Protein AF-N9TW98-F1 (afdb_monomer)

Sequence (156 aa):
MITFLKFHSIKKKLKQLSEAEICLPIEIFSLSRELAELYPNSKVQRIYDDFVGNHNAFVRRAMVTTVRFVGGEFARSNVESVRSLLKDGNDWVSYDAIWALSKHSLINEADKKLIQDFATPYKELNMEELRDISPETANDYRNKKAAEVLRMSSGA

Nearest PDB structures (foldseek):
  7q4p-assembly1_A  TM=6.326E-01  e=1.116E+00  Homo sapiens
  6igx-assembly1_B  TM=5.839E-01  e=9.217E-01  Homo sapiens
  5vhs-assembly1_U  TM=5.563E-01  e=1.228E+00  Homo sapiens
  5vhi-assembly1_U  TM=6.379E-01  e=3.689E+00  Homo sapiens
  8jkt-assembly1_A  TM=3.958E-01  e=3.869E+00  Felis catus

Foldseek 3Di:
DVVVVLLVVLVVLLVVQLPDPDDDVVSLLVSLVSLLVSPPPVVSVVQLVVQCPRPHLSSVLSSLSNLQSNADPSVVVCVVSLLVQCPPPQLLSVLSSLNSCLSRVNQDPVNLVSLVVLLVVVQVPAPVRLVPDDDDDSSSSSNSSSVNSVRVVVPD

Mean predicted aligned error: 3.14 Å

pLDDT: mean 95.56, std 7.72, range [42.47, 98.75]

Solvent-accessible surface area (backbone atoms only — not comparable to full-atom values): 8557 Å² total; per-residue (Å²): 110,69,68,59,53,51,53,54,51,50,54,51,52,48,55,54,40,47,75,48,94,74,80,60,70,65,58,36,54,48,53,15,47,62,49,32,72,48,54,89,43,69,65,45,57,54,52,39,69,75,34,50,81,42,92,27,62,60,34,24,35,20,37,38,45,19,37,47,71,58,27,71,69,65,31,63,78,41,41,69,67,41,55,62,30,55,73,40,94,48,39,59,36,16,33,42,23,54,50,30,31,57,79,67,73,64,67,50,75,70,52,49,53,56,35,48,62,48,8,55,93,46,67,88,56,52,77,69,61,55,65,73,56,79,67,89,46,52,57,45,48,26,23,50,51,30,33,52,54,58,53,61,70,71,78,115

Structure (mmCIF, N/CA/C/O backbone):
data_AF-N9TW98-F1
#
_entry.id   AF-N9TW98-F1
#
loop_
_atom_site.group_PDB
_atom_site.id
_atom_site.type_symbol
_atom_site.label_atom_id
_atom_site.label_alt_id
_atom_site.label_comp_id
_atom_site.label_asym_id
_atom_site.label_entity_id
_atom_site.label_seq_id
_atom_site.pdbx_PDB_ins_code
_atom_site.Cartn_x
_atom_site.Cartn_y
_atom_site.Cartn_z
_atom_site.occupancy
_atom_site.B_iso_or_equiv
_atom_site.auth_seq_id
_atom_site.auth_comp_id
_atom_site.auth_asym_id
_atom_site.auth_atom_id
_atom_site.pdbx_PDB_model_num
ATOM 1 N N . MET A 1 1 ? -22.308 -2.311 21.047 1.00 63.66 1 MET A N 1
ATOM 2 C CA . MET A 1 1 ? -21.403 -3.222 21.790 1.00 63.66 1 MET A CA 1
ATOM 3 C C . MET A 1 1 ? -20.502 -4.035 20.853 1.00 63.66 1 MET A C 1
ATOM 5 O O . MET A 1 1 ? -19.291 -3.981 21.014 1.00 63.66 1 MET A O 1
ATOM 9 N N . ILE A 1 2 ? -21.048 -4.687 19.817 1.00 76.31 2 ILE A N 1
ATOM 10 C CA . ILE A 1 2 ? -20.283 -5.523 18.861 1.00 76.31 2 ILE A CA 1
ATOM 11 C C . ILE A 1 2 ? -19.176 -4.739 18.128 1.00 76.31 2 ILE A C 1
ATOM 13 O O . ILE A 1 2 ? -18.024 -5.160 18.116 1.00 76.31 2 ILE A O 1
ATOM 17 N N . THR A 1 3 ? -19.476 -3.553 17.593 1.00 81.12 3 THR A N 1
ATOM 18 C CA . THR A 1 3 ? -18.489 -2.713 16.882 1.00 81.12 3 THR A CA 1
ATOM 19 C C . THR A 1 3 ? -17.332 -2.264 17.781 1.00 81.12 3 THR A C 1
ATOM 21 O O . THR A 1 3 ? -16.193 -2.161 17.339 1.00 81.12 3 THR A O 1
ATOM 24 N N . PHE A 1 4 ? -17.603 -2.026 19.069 1.00 82.12 4 PHE A N 1
ATOM 25 C CA . PHE A 1 4 ? -16.569 -1.671 20.041 1.00 82.12 4 PHE A CA 1
ATOM 26 C C . PHE A 1 4 ? -15.580 -2.826 20.251 1.00 82.12 4 PHE A C 1
ATOM 28 O O . PHE A 1 4 ? -14.371 -2.604 20.208 1.00 82.12 4 PHE A O 1
ATOM 35 N N . LEU A 1 5 ? -16.089 -4.054 20.397 1.00 90.31 5 LEU A N 1
ATOM 36 C CA . LEU A 1 5 ? -15.264 -5.259 20.516 1.00 90.31 5 LEU A CA 1
ATOM 37 C C . LEU A 1 5 ? -14.436 -5.504 19.246 1.00 90.31 5 LEU A C 1
ATOM 39 O O . LEU A 1 5 ? -13.256 -5.834 19.351 1.00 90.31 5 LEU A O 1
ATOM 43 N N . LYS A 1 6 ? -15.010 -5.257 18.057 1.00 94.25 6 LYS A N 1
ATOM 44 C CA . LYS A 1 6 ? -14.278 -5.335 16.781 1.00 94.25 6 LYS A CA 1
ATOM 45 C C . LYS A 1 6 ? -13.091 -4.369 16.741 1.00 94.25 6 LYS A C 1
ATOM 47 O O . LYS A 1 6 ? -11.977 -4.798 16.464 1.00 94.25 6 LYS A O 1
ATOM 52 N N . PHE A 1 7 ? -13.281 -3.096 17.100 1.00 95.88 7 PHE A N 1
ATOM 53 C CA . PHE A 1 7 ? -12.172 -2.131 17.133 1.00 95.88 7 PHE A CA 1
ATOM 54 C C . PHE A 1 7 ? -11.079 -2.503 18.136 1.00 95.88 7 PHE A C 1
ATOM 56 O O . PHE A 1 7 ? -9.896 -2.338 17.842 1.00 95.88 7 PHE A O 1
ATOM 63 N N . HIS A 1 8 ? -11.457 -3.010 19.311 1.00 95.25 8 HIS A N 1
ATOM 64 C CA . HIS A 1 8 ? -10.485 -3.488 20.290 1.00 95.25 8 HIS A CA 1
ATOM 65 C C . HIS A 1 8 ? -9.683 -4.682 19.749 1.00 95.25 8 HIS A C 1
ATOM 67 O O . HIS A 1 8 ? -8.457 -4.698 19.859 1.00 95.25 8 HIS A O 1
ATOM 73 N N . SER A 1 9 ? -10.361 -5.639 19.108 1.00 96.62 9 SER A N 1
ATOM 74 C CA . SER A 1 9 ? -9.726 -6.793 18.464 1.00 96.62 9 SER A CA 1
ATOM 75 C C . SER A 1 9 ? -8.756 -6.370 17.355 1.00 96.62 9 SER A C 1
ATOM 77 O O . SER A 1 9 ? -7.599 -6.781 17.377 1.00 96.62 9 SER A O 1
ATOM 79 N N . ILE A 1 10 ? -9.173 -5.473 16.455 1.00 97.69 10 ILE A N 1
ATOM 80 C CA . ILE A 1 10 ? -8.327 -4.942 15.373 1.00 97.69 10 ILE A CA 1
ATOM 81 C C . ILE A 1 10 ? -7.091 -4.239 15.940 1.00 97.69 10 ILE A C 1
ATOM 83 O O . ILE A 1 10 ? -5.975 -4.548 15.532 1.00 97.69 10 ILE A O 1
ATOM 87 N N . LYS A 1 11 ? -7.254 -3.344 16.927 1.00 97.50 11 LYS A N 1
ATOM 88 C CA . LYS A 1 11 ? -6.107 -2.677 17.567 1.00 97.50 11 LYS A CA 1
ATOM 89 C C . LYS A 1 11 ? -5.152 -3.680 18.217 1.00 97.50 11 LYS A C 1
ATOM 91 O O . LYS A 1 11 ? -3.942 -3.483 18.153 1.00 97.50 11 LYS A O 1
ATOM 96 N N . LYS A 1 12 ? -5.666 -4.752 18.827 1.00 97.75 12 LYS A N 1
ATOM 97 C CA . LYS A 1 12 ? -4.832 -5.824 19.389 1.00 97.75 12 LYS A CA 1
ATOM 98 C C . LYS A 1 12 ? -4.041 -6.550 18.295 1.00 97.75 12 LYS A C 1
ATOM 100 O O . LYS A 1 12 ? -2.834 -6.697 18.451 1.00 97.75 12 LYS A O 1
ATOM 105 N N . LYS A 1 13 ? -4.691 -6.935 17.192 1.00 97.94 13 LYS A N 1
ATOM 106 C CA . LYS A 1 13 ? -4.039 -7.581 16.039 1.00 97.94 13 LYS A CA 1
ATOM 107 C C . LYS A 1 13 ? -2.953 -6.689 15.427 1.00 97.94 13 LYS A C 1
ATOM 109 O O . LYS A 1 13 ? -1.854 -7.163 15.185 1.00 97.94 13 LYS A O 1
ATOM 114 N N . LEU A 1 14 ? -3.214 -5.389 15.258 1.00 98.06 14 LEU A N 1
ATOM 115 C CA . LEU A 1 14 ? -2.223 -4.430 14.743 1.00 98.06 14 LEU A CA 1
ATOM 116 C C . LEU A 1 14 ? -0.997 -4.300 15.656 1.00 98.06 14 LEU A C 1
ATOM 118 O O . LEU A 1 14 ? 0.128 -4.238 15.168 1.00 98.06 14 LEU A O 1
ATOM 122 N N . LYS A 1 15 ? -1.198 -4.299 16.979 1.00 97.94 15 LYS A N 1
ATOM 123 C CA . LYS A 1 15 ? -0.094 -4.296 17.952 1.00 97.94 15 LYS A CA 1
ATOM 124 C C . LYS A 1 15 ? 0.732 -5.577 17.880 1.00 97.94 15 LYS A C 1
ATOM 126 O O . LYS A 1 15 ? 1.948 -5.499 17.873 1.00 97.94 15 LYS A O 1
ATOM 131 N N . GLN A 1 16 ? 0.084 -6.736 17.779 1.00 97.56 16 GLN A N 1
ATOM 132 C CA . GLN A 1 16 ? 0.788 -8.009 17.589 1.00 97.56 16 GLN A CA 1
ATOM 133 C C . GLN A 1 16 ? 1.587 -8.016 16.282 1.00 97.56 16 GLN A C 1
ATOM 135 O O . GLN A 1 16 ? 2.735 -8.435 16.270 1.00 97.56 16 GLN A O 1
ATOM 140 N N . LEU A 1 17 ? 1.002 -7.484 15.207 1.00 96.62 17 LEU A N 1
ATOM 141 C CA . LEU A 1 17 ? 1.653 -7.384 13.907 1.00 96.62 17 LEU A CA 1
ATOM 142 C C . LEU A 1 17 ? 2.833 -6.401 13.901 1.00 96.62 17 LEU A C 1
ATOM 144 O O . LEU A 1 17 ? 3.749 -6.564 13.105 1.00 96.62 17 LEU A O 1
ATOM 148 N N . SER A 1 18 ? 2.824 -5.397 14.787 1.00 97.50 18 SER A N 1
ATOM 149 C CA . SER A 1 18 ? 3.939 -4.450 14.936 1.00 97.50 18 SER A CA 1
ATOM 150 C C . SER A 1 18 ? 5.214 -5.169 15.383 1.00 97.50 18 SER A C 1
ATOM 152 O O . SER A 1 18 ? 6.288 -4.862 14.892 1.00 97.50 18 SER A O 1
ATOM 154 N N . GLU A 1 19 ? 5.081 -6.194 16.221 1.00 97.69 19 GLU A N 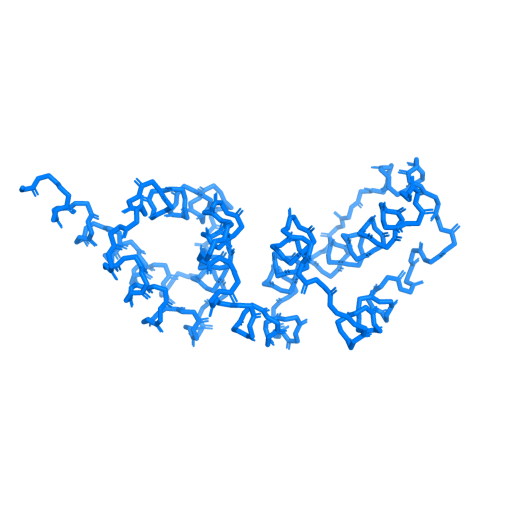1
ATOM 155 C CA . GLU A 1 19 ? 6.211 -6.958 16.765 1.00 97.69 19 GLU A CA 1
ATOM 156 C C . GLU A 1 19 ? 6.499 -8.250 15.976 1.00 97.69 19 GLU A C 1
ATOM 158 O O . GLU A 1 19 ? 7.339 -9.052 16.376 1.00 97.69 19 GLU A O 1
ATOM 163 N N . ALA A 1 20 ? 5.777 -8.502 14.880 1.00 97.00 20 ALA A N 1
ATOM 164 C CA . ALA A 1 20 ? 5.907 -9.740 14.122 1.00 97.00 20 ALA A CA 1
ATOM 165 C C . ALA A 1 20 ? 7.116 -9.702 13.176 1.00 97.00 20 ALA A C 1
ATOM 167 O O . ALA A 1 20 ? 7.250 -8.787 12.362 1.00 97.00 20 ALA A O 1
ATOM 168 N N . GLU A 1 21 ? 7.945 -10.745 13.220 1.00 96.50 21 GLU A N 1
ATOM 169 C CA . GLU A 1 21 ? 9.052 -10.946 12.271 1.00 96.50 21 GLU A CA 1
ATOM 170 C C . GLU A 1 21 ? 8.573 -11.566 10.951 1.00 96.50 21 GLU A C 1
ATOM 172 O O . GLU A 1 21 ? 9.093 -11.266 9.877 1.00 96.50 21 GLU A O 1
ATOM 177 N N . ILE A 1 22 ? 7.549 -12.419 11.024 1.00 94.88 22 ILE A N 1
ATOM 178 C CA . ILE A 1 22 ? 6.959 -13.126 9.886 1.00 94.88 22 ILE A CA 1
ATOM 179 C C . ILE A 1 22 ? 5.449 -12.909 9.931 1.00 94.88 22 ILE A C 1
ATOM 181 O O . ILE A 1 22 ? 4.827 -12.981 10.990 1.00 94.88 22 ILE A O 1
ATOM 185 N N . CYS A 1 23 ? 4.858 -12.658 8.767 1.00 94.94 23 CYS A N 1
ATOM 186 C CA . CYS A 1 23 ? 3.421 -12.550 8.595 1.00 94.94 23 CYS A CA 1
ATOM 187 C C . CYS A 1 23 ? 3.019 -13.134 7.241 1.00 94.94 23 CYS A C 1
ATOM 189 O O . CYS A 1 23 ? 3.665 -12.881 6.219 1.00 94.94 23 CYS A O 1
ATOM 191 N N . LEU A 1 24 ? 1.934 -13.905 7.224 1.00 94.69 24 LEU A N 1
ATOM 192 C CA . LEU A 1 24 ? 1.337 -14.363 5.982 1.00 94.69 24 LEU A CA 1
ATOM 193 C C . LEU A 1 24 ? 0.557 -13.207 5.336 1.00 94.69 24 LEU A C 1
ATOM 195 O O . LEU A 1 24 ? -0.213 -12.528 6.019 1.00 94.69 24 LEU A O 1
ATOM 199 N N . PRO A 1 25 ? 0.638 -13.012 4.006 1.00 93.50 25 PRO A N 1
ATOM 200 C CA . PRO A 1 25 ? -0.089 -11.933 3.331 1.00 93.50 25 PRO A CA 1
ATOM 201 C C . PRO A 1 25 ? -1.597 -11.907 3.629 1.00 93.50 25 PRO A C 1
ATOM 203 O O . PRO A 1 25 ? -2.201 -10.837 3.695 1.00 93.50 25 PRO A O 1
ATOM 206 N N . ILE A 1 26 ? -2.208 -13.077 3.849 1.00 95.75 26 ILE A N 1
ATOM 207 C CA . ILE A 1 26 ? -3.631 -13.189 4.186 1.00 95.75 26 ILE A CA 1
ATOM 208 C C . ILE A 1 26 ? -3.989 -12.492 5.503 1.00 95.75 26 ILE A C 1
ATOM 210 O O . ILE A 1 26 ? -5.082 -11.942 5.611 1.00 95.75 26 ILE A O 1
ATOM 214 N N . GLU A 1 27 ? -3.083 -12.450 6.479 1.00 96.38 27 GLU A N 1
ATOM 215 C CA . GLU A 1 27 ? -3.323 -11.787 7.762 1.00 96.38 27 GLU A CA 1
ATOM 216 C C . GLU A 1 27 ? -3.406 -10.268 7.580 1.00 96.38 27 GLU A C 1
ATOM 218 O O . GLU A 1 27 ? -4.319 -9.633 8.111 1.00 96.38 27 GLU A O 1
ATOM 223 N N . ILE A 1 28 ? -2.522 -9.701 6.749 1.00 98.06 28 ILE A N 1
ATOM 224 C CA . ILE A 1 28 ? -2.541 -8.282 6.365 1.00 98.06 28 ILE A CA 1
ATOM 225 C C . ILE A 1 28 ? -3.866 -7.960 5.670 1.00 98.06 28 ILE A C 1
ATOM 227 O O . ILE A 1 28 ? -4.589 -7.059 6.094 1.00 98.06 28 ILE A O 1
ATOM 231 N N . PHE A 1 29 ? -4.221 -8.718 4.628 1.00 97.38 29 PHE A N 1
ATOM 232 C CA . PHE A 1 29 ? -5.426 -8.446 3.843 1.00 97.38 29 PHE A CA 1
ATOM 233 C C . PHE A 1 29 ? -6.721 -8.663 4.633 1.00 97.38 29 PHE A C 1
ATOM 235 O O . PHE A 1 29 ? -7.664 -7.886 4.464 1.00 97.38 29 PHE A O 1
ATOM 242 N N . SER A 1 30 ? -6.771 -9.675 5.505 1.00 97.56 30 SER A N 1
ATOM 243 C CA . SER A 1 30 ? -7.906 -9.901 6.405 1.00 97.56 30 SER A CA 1
ATOM 244 C C . SER A 1 30 ? -8.071 -8.724 7.357 1.00 97.56 30 SER A C 1
ATOM 246 O O . SER A 1 30 ? -9.159 -8.164 7.453 1.00 97.56 30 SER A O 1
ATOM 248 N N . LEU A 1 31 ? -6.985 -8.283 7.998 1.00 98.06 31 LEU A N 1
ATOM 249 C CA . LEU A 1 31 ? -7.017 -7.167 8.938 1.00 98.06 31 LEU A CA 1
ATOM 250 C C . LEU A 1 31 ? -7.430 -5.852 8.263 1.00 98.06 31 LEU A C 1
ATOM 252 O O . LEU A 1 31 ? -8.246 -5.109 8.810 1.00 98.06 31 LEU A O 1
ATOM 256 N N . SER A 1 32 ? -6.932 -5.587 7.053 1.00 98.56 32 SER A N 1
ATOM 257 C CA . SER A 1 32 ? -7.353 -4.431 6.257 1.00 98.56 32 SER A CA 1
ATOM 258 C C . SER A 1 32 ? -8.832 -4.470 5.899 1.00 98.56 32 SER A C 1
ATOM 260 O O . SER A 1 32 ? -9.498 -3.438 5.925 1.00 98.56 32 SER A O 1
ATOM 262 N N . ARG A 1 33 ? -9.363 -5.649 5.551 1.00 98.38 33 ARG A N 1
ATOM 263 C CA . ARG A 1 33 ? -10.782 -5.810 5.216 1.00 98.38 33 ARG A CA 1
ATOM 264 C C . ARG A 1 33 ? -11.666 -5.640 6.444 1.00 98.38 33 ARG A C 1
ATOM 266 O O . ARG A 1 33 ? -12.630 -4.887 6.377 1.00 98.38 33 ARG A O 1
ATOM 273 N N . GLU A 1 34 ? -11.288 -6.245 7.568 1.00 97.94 34 GLU A N 1
ATOM 274 C CA . GLU A 1 34 ? -11.973 -6.066 8.852 1.00 97.94 34 GLU A CA 1
ATOM 275 C C . GLU A 1 34 ? -12.056 -4.586 9.248 1.00 97.94 34 GLU A C 1
ATOM 277 O O . GLU A 1 34 ? -13.088 -4.142 9.746 1.00 97.94 34 GLU A O 1
ATOM 282 N N . LEU A 1 35 ? -10.991 -3.807 9.023 1.00 98.19 35 LEU A N 1
ATOM 283 C CA . LEU A 1 35 ? -10.997 -2.370 9.294 1.00 98.19 35 LEU A CA 1
ATOM 284 C C . LEU A 1 35 ? -11.841 -1.589 8.274 1.00 98.19 35 LEU A C 1
ATOM 286 O O . LEU A 1 35 ? -12.608 -0.710 8.670 1.00 98.19 35 LEU A O 1
ATOM 290 N N . ALA A 1 36 ? -11.737 -1.923 6.985 1.00 98.19 36 ALA A N 1
ATOM 291 C CA . ALA A 1 36 ? -12.489 -1.272 5.914 1.00 98.19 36 ALA A CA 1
ATOM 292 C C . ALA A 1 36 ? -14.010 -1.440 6.072 1.00 98.19 36 ALA A C 1
ATOM 294 O O . ALA A 1 36 ? -14.753 -0.481 5.886 1.00 98.19 36 ALA A O 1
ATOM 295 N N . GLU A 1 37 ? -14.475 -2.619 6.496 1.00 97.69 37 GLU A N 1
ATOM 296 C CA . GLU A 1 37 ? -15.894 -2.912 6.761 1.00 97.69 37 GLU A CA 1
ATOM 297 C C . GLU A 1 37 ? -16.505 -2.063 7.887 1.00 97.69 37 GLU A C 1
ATOM 299 O O . GLU A 1 37 ? -17.726 -2.012 8.041 1.00 97.69 37 GLU A O 1
ATOM 304 N N . LEU A 1 38 ? -15.676 -1.407 8.702 1.00 97.50 38 LEU A N 1
ATOM 305 C CA . LEU A 1 38 ? -16.135 -0.527 9.775 1.00 97.50 38 LEU A CA 1
ATOM 306 C C . LEU A 1 38 ? -16.260 0.938 9.337 1.00 97.50 38 LEU A C 1
ATOM 308 O O . LEU A 1 38 ? -16.761 1.755 10.114 1.00 97.50 38 LEU A O 1
ATOM 312 N N . TYR A 1 39 ? -15.829 1.293 8.125 1.00 96.38 39 TYR A N 1
ATOM 313 C CA . TYR A 1 39 ? -16.059 2.621 7.555 1.00 96.38 39 TYR A CA 1
ATOM 314 C C . TYR A 1 39 ? -17.570 2.812 7.278 1.00 96.38 39 TYR A C 1
ATOM 316 O O . TYR A 1 39 ? -18.219 1.857 6.851 1.00 96.38 39 TYR A O 1
ATOM 324 N N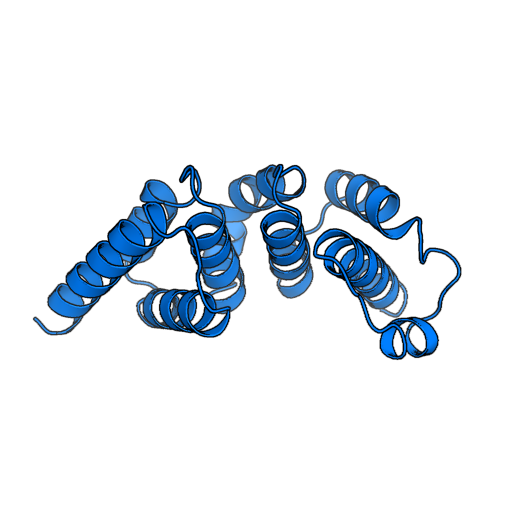 . PRO A 1 40 ? -18.183 3.989 7.549 1.00 96.50 40 PRO A N 1
ATOM 325 C CA . PRO A 1 40 ? -17.583 5.307 7.796 1.00 96.50 40 PRO A CA 1
ATOM 326 C C . PRO A 1 40 ? -17.357 5.669 9.272 1.00 96.50 40 PRO A C 1
ATOM 328 O O . PRO A 1 40 ? -17.294 6.847 9.622 1.00 96.50 40 PRO A O 1
ATOM 331 N N . ASN A 1 41 ? -17.245 4.699 10.183 1.00 96.88 41 ASN A N 1
ATOM 332 C CA . ASN A 1 41 ? -17.008 5.024 11.588 1.00 96.88 41 ASN A CA 1
ATOM 333 C C . ASN A 1 41 ? -15.684 5.795 11.768 1.00 96.88 41 ASN A C 1
ATOM 335 O O . ASN A 1 41 ? -14.625 5.323 11.363 1.00 96.88 41 ASN A O 1
ATOM 339 N N . SER A 1 42 ? -15.721 6.940 12.458 1.00 93.94 42 SER A N 1
ATOM 340 C CA . SER A 1 42 ? -14.555 7.822 12.645 1.00 93.94 42 SER A CA 1
ATOM 341 C C . SER A 1 42 ? -13.368 7.167 13.361 1.00 93.94 42 SER A C 1
ATOM 343 O O . SER A 1 42 ? -12.233 7.626 13.239 1.00 93.94 42 SER A O 1
ATOM 345 N N . LYS A 1 43 ? -13.587 6.061 14.084 1.00 97.00 43 LYS A N 1
ATOM 346 C CA . LYS A 1 43 ? -12.498 5.267 14.670 1.00 97.00 43 LYS A CA 1
ATOM 347 C C . LYS A 1 43 ? -11.616 4.589 13.622 1.00 97.00 43 LYS A C 1
ATOM 349 O O . LYS A 1 43 ? -10.479 4.274 13.955 1.00 97.00 43 LYS A O 1
ATOM 354 N N . VAL A 1 44 ? -12.103 4.384 12.395 1.00 98.12 44 VAL A N 1
ATOM 355 C CA . VAL A 1 44 ? -11.290 3.872 11.282 1.00 98.12 44 VAL A CA 1
ATOM 356 C C . VAL A 1 44 ? -10.166 4.849 10.961 1.00 98.12 44 VAL A C 1
ATOM 358 O O . VAL A 1 44 ? -9.012 4.436 10.955 1.00 98.12 44 VAL A O 1
ATOM 361 N N . GLN A 1 45 ? -10.483 6.141 10.812 1.00 98.31 45 GLN A N 1
ATOM 362 C CA . GLN A 1 45 ? -9.473 7.181 10.590 1.00 98.31 45 GLN A CA 1
ATOM 363 C C . GLN A 1 45 ? -8.469 7.231 11.745 1.00 98.31 45 GLN A C 1
ATOM 365 O O . GLN A 1 45 ? -7.272 7.191 11.511 1.00 98.31 45 GLN A O 1
ATOM 370 N N . ARG A 1 46 ? -8.939 7.182 12.999 1.00 98.00 46 ARG A N 1
ATOM 371 C CA . ARG A 1 46 ? -8.032 7.160 14.162 1.00 98.00 46 ARG A CA 1
ATOM 372 C C . ARG A 1 46 ? -7.078 5.965 14.148 1.00 98.00 46 ARG A C 1
ATOM 374 O O . ARG A 1 46 ? -5.919 6.114 14.490 1.00 98.00 46 ARG A O 1
ATOM 381 N N . ILE A 1 47 ? -7.560 4.774 13.782 1.00 98.31 47 ILE A N 1
ATOM 382 C CA . ILE A 1 47 ? -6.692 3.594 13.652 1.00 98.31 47 ILE A CA 1
ATOM 383 C C . ILE A 1 47 ? -5.696 3.784 12.510 1.00 98.31 47 ILE A C 1
ATOM 385 O O . ILE A 1 47 ? -4.535 3.435 12.675 1.00 98.31 47 ILE A O 1
ATOM 389 N N . TYR A 1 48 ? -6.132 4.329 11.378 1.00 98.62 48 TYR A N 1
ATOM 390 C CA . TYR A 1 48 ? -5.234 4.628 10.271 1.00 98.62 48 TYR A CA 1
ATOM 391 C C . TYR A 1 48 ? -4.105 5.571 10.708 1.00 98.62 48 TYR A C 1
ATOM 393 O O . TYR A 1 48 ? -2.936 5.217 10.570 1.00 98.62 48 TYR A O 1
ATOM 401 N N . ASP A 1 49 ? -4.451 6.702 11.325 1.00 98.38 49 ASP A N 1
ATOM 402 C CA . ASP A 1 49 ? -3.492 7.704 11.800 1.00 98.38 49 ASP A CA 1
ATOM 403 C C . ASP A 1 49 ? -2.518 7.118 12.836 1.00 98.38 49 ASP A C 1
ATOM 405 O O . ASP A 1 49 ? -1.313 7.352 12.755 1.00 98.38 49 ASP A O 1
ATOM 409 N N . ASP A 1 50 ? -3.022 6.298 13.770 1.00 98.12 50 ASP A N 1
ATOM 410 C CA . ASP A 1 50 ? -2.219 5.647 14.815 1.00 98.12 50 ASP A CA 1
ATOM 411 C C . ASP A 1 50 ? -1.155 4.684 14.236 1.00 98.12 50 ASP A C 1
ATOM 413 O O . ASP A 1 50 ? -0.130 4.443 14.878 1.00 98.12 50 ASP A O 1
ATOM 417 N N . PHE A 1 51 ? -1.400 4.075 13.066 1.00 98.50 51 PHE A N 1
ATOM 418 C CA . PHE A 1 51 ? -0.623 2.923 12.584 1.00 98.50 51 PHE A CA 1
ATOM 419 C C . PHE A 1 51 ? 0.028 3.094 11.203 1.00 98.50 51 PHE A C 1
ATOM 421 O O . PHE A 1 51 ? 0.889 2.289 10.849 1.00 98.50 51 PHE A O 1
ATOM 428 N N . VAL A 1 52 ? -0.311 4.117 10.413 1.00 98.19 52 VAL A N 1
ATOM 429 C CA . VAL A 1 52 ? 0.254 4.279 9.058 1.00 98.19 52 VAL A CA 1
ATOM 430 C C . VAL A 1 52 ? 1.765 4.545 9.064 1.00 98.19 52 VAL A C 1
ATOM 432 O O . VAL A 1 52 ? 2.470 4.117 8.154 1.00 98.19 52 VAL A O 1
ATOM 435 N N . GLY A 1 53 ? 2.279 5.180 10.120 1.00 97.62 53 GLY A N 1
ATOM 436 C CA . GLY A 1 53 ? 3.710 5.424 10.338 1.00 97.62 53 GLY A CA 1
ATOM 437 C C . GLY A 1 53 ? 4.422 4.355 11.173 1.00 97.62 53 GLY A C 1
ATOM 438 O O . GLY A 1 53 ? 5.502 4.618 11.695 1.00 97.62 53 GLY A O 1
ATOM 439 N N . ASN A 1 54 ? 3.819 3.179 11.375 1.00 98.56 54 ASN A N 1
ATOM 440 C CA . ASN A 1 54 ? 4.395 2.137 12.227 1.00 98.56 54 ASN A CA 1
ATOM 441 C C . ASN A 1 54 ? 5.756 1.647 11.694 1.00 98.56 54 ASN A C 1
ATOM 443 O O . ASN A 1 54 ? 5.973 1.600 10.485 1.00 98.56 54 ASN A O 1
ATOM 447 N N . HIS A 1 55 ? 6.660 1.244 12.589 1.00 97.62 55 HIS A N 1
ATOM 448 C CA . HIS A 1 55 ? 7.997 0.765 12.226 1.00 97.62 55 HIS A CA 1
ATOM 449 C C . HIS A 1 55 ? 7.963 -0.538 11.405 1.00 97.62 55 HIS A C 1
ATOM 451 O O . HIS A 1 55 ? 8.802 -0.739 10.525 1.00 97.62 55 HIS A O 1
ATOM 457 N N . ASN A 1 56 ? 6.955 -1.385 11.618 1.00 98.31 56 ASN A N 1
ATOM 458 C CA . ASN A 1 56 ? 6.800 -2.655 10.927 1.00 98.31 56 ASN A CA 1
ATOM 459 C C . ASN A 1 56 ? 6.063 -2.493 9.589 1.00 98.31 56 ASN A C 1
ATOM 461 O O . ASN A 1 56 ? 4.954 -1.950 9.515 1.00 98.31 56 ASN A O 1
ATOM 465 N N . ALA A 1 57 ? 6.667 -3.015 8.520 1.00 98.38 57 ALA A N 1
ATOM 466 C CA . ALA A 1 57 ? 6.111 -2.939 7.174 1.00 98.38 57 ALA A CA 1
ATOM 467 C C . ALA A 1 57 ? 4.745 -3.632 7.059 1.00 98.38 57 ALA A C 1
ATOM 469 O O . ALA A 1 57 ? 3.880 -3.134 6.344 1.00 98.38 57 ALA A O 1
ATOM 470 N N . PHE A 1 58 ? 4.496 -4.732 7.777 1.00 98.50 58 PHE A N 1
ATOM 471 C CA . PHE A 1 58 ? 3.215 -5.441 7.708 1.00 98.50 58 PHE A CA 1
ATOM 472 C C . PHE A 1 58 ? 2.042 -4.561 8.154 1.00 98.50 58 PHE A C 1
ATOM 474 O O . PHE A 1 58 ? 0.974 -4.575 7.538 1.00 98.50 58 PHE A O 1
ATOM 481 N N . VAL A 1 59 ? 2.259 -3.737 9.180 1.00 98.62 59 VAL A N 1
ATOM 482 C CA . VAL A 1 59 ? 1.261 -2.787 9.680 1.00 98.62 59 VAL A CA 1
ATOM 483 C C . VAL A 1 59 ? 1.021 -1.668 8.670 1.00 98.62 59 VAL A C 1
ATOM 485 O O . VAL A 1 59 ? -0.133 -1.376 8.347 1.00 98.62 59 VAL A O 1
ATOM 488 N N . ARG A 1 60 ? 2.088 -1.081 8.108 1.00 98.69 60 ARG A N 1
ATOM 489 C CA . ARG A 1 60 ? 1.958 -0.041 7.071 1.00 98.69 60 ARG A CA 1
ATOM 490 C C . ARG A 1 60 ? 1.206 -0.563 5.847 1.00 98.69 60 ARG A C 1
ATOM 492 O O . ARG A 1 60 ? 0.267 0.081 5.379 1.00 98.69 60 ARG A O 1
ATOM 499 N N . ARG A 1 61 ? 1.524 -1.783 5.397 1.00 98.69 61 ARG A N 1
ATOM 500 C CA . ARG A 1 61 ? 0.785 -2.478 4.329 1.00 98.69 61 ARG A CA 1
ATOM 501 C C . ARG A 1 61 ? -0.692 -2.654 4.666 1.00 98.69 61 ARG A C 1
ATOM 503 O O . ARG A 1 61 ? -1.540 -2.430 3.799 1.00 98.69 61 ARG A O 1
ATOM 510 N N . ALA A 1 62 ? -1.021 -3.005 5.912 1.00 98.69 62 ALA A N 1
ATOM 511 C CA . ALA A 1 62 ? -2.410 -3.146 6.337 1.00 98.69 62 ALA A CA 1
ATOM 512 C C . ALA A 1 62 ? -3.178 -1.814 6.240 1.00 98.69 62 ALA A C 1
ATOM 514 O O . ALA A 1 62 ? -4.335 -1.798 5.807 1.00 98.69 62 ALA A O 1
ATOM 515 N N . MET A 1 63 ? -2.546 -0.691 6.590 1.00 98.75 63 MET A N 1
ATOM 516 C CA . MET A 1 63 ? -3.160 0.641 6.503 1.00 98.75 63 MET A CA 1
ATOM 517 C C . MET A 1 63 ? -3.365 1.085 5.052 1.00 98.75 63 MET A C 1
ATOM 519 O O . MET A 1 63 ? -4.476 1.461 4.677 1.00 98.75 63 MET A O 1
ATOM 523 N N . VAL A 1 64 ? -2.348 0.943 4.198 1.00 98.56 64 VAL A N 1
ATOM 524 C CA . VAL A 1 64 ? -2.449 1.275 2.764 1.00 98.56 64 VAL A CA 1
ATOM 525 C C . VAL A 1 64 ? -3.503 0.419 2.062 1.00 98.56 64 VAL A C 1
ATOM 527 O O . VAL A 1 64 ? -4.329 0.914 1.294 1.00 98.56 64 VAL A O 1
ATOM 530 N N . THR A 1 65 ? -3.538 -0.874 2.373 1.00 98.56 65 THR A N 1
ATOM 531 C CA . THR A 1 65 ? -4.549 -1.788 1.833 1.00 98.56 65 THR A CA 1
ATOM 532 C C . THR A 1 65 ? -5.955 -1.422 2.322 1.00 98.56 65 THR A C 1
ATOM 534 O O . THR A 1 65 ? -6.911 -1.529 1.554 1.00 98.56 65 THR A O 1
ATOM 537 N N . THR A 1 66 ? -6.102 -0.929 3.557 1.00 98.75 66 THR A N 1
ATOM 538 C CA . THR A 1 66 ? -7.390 -0.409 4.053 1.00 98.75 66 THR A CA 1
ATOM 539 C C . THR A 1 66 ? -7.856 0.766 3.197 1.00 98.75 66 THR A C 1
ATOM 541 O O . THR A 1 66 ? -8.999 0.764 2.745 1.00 98.75 66 THR A O 1
ATOM 544 N N . VAL A 1 67 ? -6.968 1.719 2.885 1.00 98.69 67 VAL A N 1
ATOM 545 C CA . VAL A 1 67 ? -7.283 2.834 1.973 1.00 98.69 67 VAL A CA 1
ATOM 546 C C . VAL A 1 67 ? -7.743 2.317 0.610 1.00 98.69 67 VAL A C 1
ATOM 548 O O . VAL A 1 67 ? -8.770 2.763 0.092 1.00 98.69 67 VAL A O 1
ATOM 551 N N . ARG A 1 68 ? -7.042 1.322 0.053 1.00 98.31 68 ARG A N 1
ATOM 552 C CA . ARG A 1 68 ? -7.426 0.682 -1.212 1.00 98.31 68 ARG A CA 1
ATOM 553 C C . ARG A 1 68 ? -8.824 0.059 -1.150 1.00 98.31 68 ARG A C 1
ATOM 555 O O . ARG A 1 68 ? -9.555 0.171 -2.130 1.00 98.31 68 ARG A O 1
ATOM 562 N N . PHE A 1 69 ? -9.186 -0.601 -0.050 1.00 98.44 69 PHE A N 1
ATOM 563 C CA . PHE A 1 69 ? -10.490 -1.254 0.101 1.00 98.44 69 PHE A CA 1
ATOM 564 C C . PHE A 1 69 ? -11.640 -0.281 0.361 1.00 98.44 69 PHE A C 1
ATOM 566 O O . PHE A 1 69 ? -12.719 -0.500 -0.181 1.00 98.44 69 PHE A O 1
ATOM 573 N N . VAL A 1 70 ? -11.427 0.780 1.144 1.00 98.25 70 VAL A N 1
ATOM 574 C CA . VAL A 1 70 ? -12.475 1.774 1.424 1.00 98.25 70 VAL A CA 1
ATOM 575 C C . VAL A 1 70 ? -12.709 2.688 0.218 1.00 98.25 70 VAL A C 1
ATOM 577 O O . VAL A 1 70 ? -13.846 2.872 -0.207 1.00 98.25 70 VAL A O 1
ATOM 580 N N . GLY A 1 71 ? -11.644 3.249 -0.363 1.00 97.06 71 GLY A N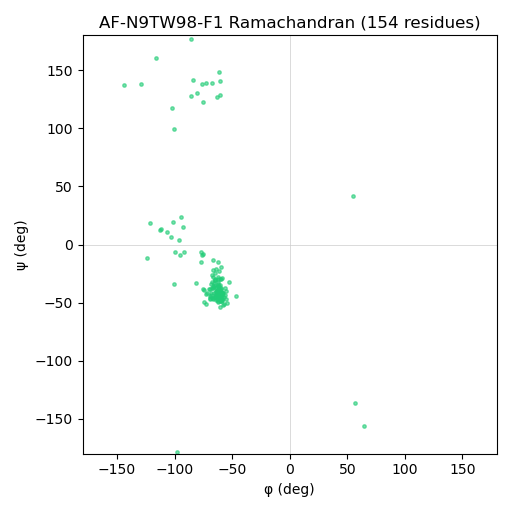 1
ATOM 581 C CA . GLY A 1 71 ? -11.759 4.161 -1.501 1.00 97.06 71 GLY A CA 1
ATOM 582 C C . GLY A 1 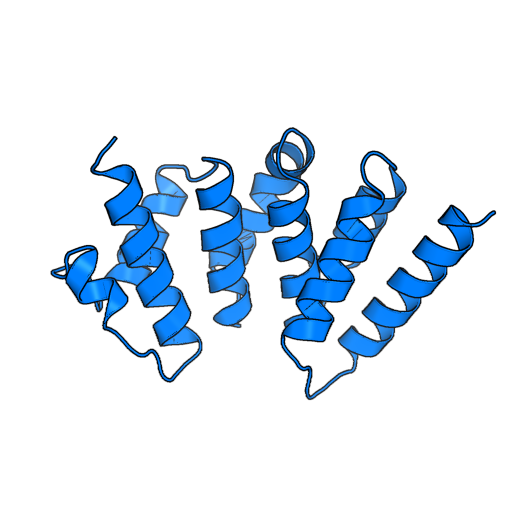71 ? -12.481 5.476 -1.202 1.00 97.06 71 GLY A C 1
ATOM 583 O O . GLY A 1 71 ? -12.523 5.948 -0.065 1.00 97.06 71 GLY A O 1
ATOM 584 N N . GLY A 1 72 ? -13.029 6.089 -2.255 1.00 96.12 72 GLY A N 1
ATOM 585 C CA . GLY A 1 72 ? -13.901 7.262 -2.157 1.00 96.12 72 GLY A CA 1
ATOM 586 C C . GLY A 1 72 ? -13.271 8.448 -1.421 1.00 96.12 72 GLY A C 1
ATOM 587 O O . GLY A 1 72 ? -12.113 8.798 -1.644 1.00 96.12 72 GLY A O 1
ATOM 588 N N . GLU A 1 73 ? -14.054 9.085 -0.551 1.00 97.12 73 GLU A N 1
ATOM 589 C CA . GLU A 1 73 ? -13.601 10.212 0.273 1.00 97.12 73 GLU A CA 1
ATOM 590 C C . GLU A 1 73 ? -12.450 9.818 1.205 1.00 97.12 73 GLU A C 1
ATOM 592 O O . GLU A 1 73 ? -11.483 10.563 1.317 1.00 97.12 73 GLU A O 1
ATOM 597 N N . PHE A 1 74 ? -12.485 8.620 1.795 1.00 98.06 74 PHE A N 1
ATOM 598 C CA . PHE A 1 74 ? -11.421 8.151 2.682 1.00 98.06 74 PHE A CA 1
ATOM 599 C C . PHE A 1 74 ? -10.063 8.081 1.974 1.00 98.06 74 PHE A C 1
ATOM 601 O O . PHE A 1 74 ? -9.059 8.522 2.528 1.00 98.06 74 PHE A O 1
ATOM 608 N N . ALA A 1 75 ? -10.017 7.576 0.738 1.00 98.19 75 ALA A N 1
ATOM 609 C CA . ALA A 1 75 ? -8.774 7.541 -0.030 1.00 98.19 75 ALA A CA 1
ATOM 610 C C . ALA A 1 75 ? -8.281 8.937 -0.424 1.00 98.19 75 ALA A C 1
ATOM 612 O O . ALA A 1 75 ? -7.081 9.190 -0.361 1.00 98.19 75 ALA A O 1
ATOM 613 N N . ARG A 1 76 ? -9.192 9.860 -0.763 1.00 98.19 76 ARG A N 1
ATOM 614 C CA . ARG A 1 76 ? -8.832 11.257 -1.054 1.00 98.19 76 ARG A CA 1
ATOM 615 C C . ARG A 1 76 ? -8.267 11.964 0.175 1.00 98.19 76 ARG A C 1
ATOM 617 O O . ARG A 1 76 ? -7.227 12.601 0.068 1.00 98.19 76 ARG A O 1
ATOM 624 N N . SER A 1 77 ? -8.892 11.801 1.338 1.00 98.06 77 SER A N 1
ATOM 625 C CA . SER A 1 77 ? -8.438 12.420 2.591 1.00 98.06 77 SER A CA 1
ATOM 626 C C . SER A 1 77 ? -7.079 11.896 3.062 1.00 98.06 77 SER A C 1
ATOM 628 O O . SER A 1 77 ? -6.359 12.607 3.754 1.00 98.06 77 SER A O 1
ATOM 630 N N . ASN A 1 78 ? -6.703 10.678 2.662 1.00 98.50 78 ASN A N 1
ATOM 631 C CA . ASN A 1 78 ? -5.443 10.039 3.046 1.00 98.50 78 ASN A CA 1
ATOM 632 C C . ASN A 1 78 ? -4.408 9.988 1.906 1.00 98.50 78 ASN A C 1
ATOM 634 O O . ASN A 1 78 ? -3.379 9.324 2.039 1.00 98.50 78 ASN A O 1
ATOM 638 N N . VAL A 1 79 ? -4.645 10.689 0.790 1.00 98.50 79 VAL A N 1
ATOM 639 C CA . VAL A 1 79 ? -3.818 10.578 -0.423 1.00 98.50 79 VAL A CA 1
ATOM 640 C C . VAL A 1 79 ? -2.354 10.946 -0.181 1.00 98.50 79 VAL A C 1
ATOM 642 O O . VAL A 1 79 ? -1.472 10.212 -0.616 1.00 98.50 79 VAL A O 1
ATOM 645 N N . GLU A 1 80 ? -2.076 12.020 0.564 1.00 98.38 80 GLU A N 1
ATOM 646 C CA . GLU A 1 80 ? -0.699 12.450 0.849 1.00 98.38 80 GLU A CA 1
ATOM 647 C C . GLU A 1 80 ? 0.048 11.441 1.727 1.00 98.38 80 GLU A C 1
ATOM 649 O O . GLU A 1 80 ? 1.239 11.191 1.539 1.00 98.38 80 GLU A O 1
ATOM 654 N N . SER A 1 81 ? -0.670 10.808 2.657 1.00 98.06 81 SER A N 1
ATOM 655 C CA . SER A 1 81 ? -0.116 9.763 3.511 1.00 98.06 81 SER A CA 1
ATOM 656 C C . SER A 1 81 ? 0.192 8.488 2.721 1.00 98.06 81 SER A C 1
ATOM 658 O O . SER A 1 81 ? 1.228 7.876 2.952 1.00 98.06 81 SER A O 1
ATOM 660 N N . VAL A 1 82 ? -0.645 8.102 1.754 1.00 98.56 82 VAL A N 1
ATOM 661 C CA . VAL A 1 82 ? -0.331 6.979 0.853 1.00 98.56 82 VAL A CA 1
ATOM 662 C C . VAL A 1 82 ? 0.809 7.342 -0.103 1.00 98.56 82 VAL A C 1
ATOM 664 O O . VAL A 1 82 ? 1.675 6.514 -0.376 1.00 98.56 82 VAL A O 1
ATOM 667 N N . ARG A 1 83 ? 0.850 8.584 -0.591 1.00 98.25 83 ARG A N 1
ATOM 668 C CA . ARG A 1 83 ? 1.893 9.077 -1.496 1.00 98.25 83 ARG A CA 1
ATOM 669 C C . ARG A 1 83 ? 3.282 9.037 -0.870 1.00 98.25 83 ARG A C 1
ATOM 671 O O . ARG A 1 83 ? 4.232 8.638 -1.541 1.00 98.25 83 ARG A O 1
ATOM 678 N N . SER A 1 84 ? 3.420 9.406 0.403 1.00 98.06 84 SER A N 1
ATOM 679 C CA . SER A 1 84 ? 4.720 9.346 1.085 1.00 98.06 84 SER A CA 1
ATOM 680 C C . SER A 1 84 ? 5.293 7.921 1.129 1.00 98.06 84 SER A C 1
ATOM 682 O O . SER A 1 84 ? 6.509 7.742 1.048 1.00 98.06 84 SER A O 1
ATOM 684 N N . LEU A 1 85 ? 4.422 6.908 1.144 1.00 98.56 85 LEU A N 1
ATOM 685 C CA . LEU A 1 85 ? 4.783 5.490 1.163 1.00 98.56 85 LEU A CA 1
ATOM 686 C C . LEU A 1 85 ? 5.236 4.942 -0.199 1.00 98.56 85 LEU A C 1
ATOM 688 O O . LEU A 1 85 ? 5.757 3.830 -0.262 1.00 98.56 85 LEU A O 1
ATOM 692 N N . LEU A 1 86 ? 5.144 5.717 -1.288 1.00 98.50 86 LEU A N 1
ATOM 693 C CA . LEU A 1 86 ? 5.790 5.348 -2.555 1.00 98.50 86 LEU A CA 1
ATOM 694 C C . LEU A 1 86 ? 7.311 5.201 -2.399 1.00 98.50 86 LEU A C 1
ATOM 696 O O . LEU A 1 86 ? 7.918 4.390 -3.095 1.00 98.50 86 LEU A O 1
ATOM 700 N N . LYS A 1 87 ? 7.915 5.955 -1.471 1.00 97.31 87 LYS A N 1
ATOM 701 C CA . LYS A 1 87 ? 9.352 5.923 -1.153 1.00 97.31 87 LYS A CA 1
ATOM 702 C C . LYS A 1 87 ? 9.664 5.123 0.117 1.00 97.31 87 LYS A C 1
ATOM 704 O O . LYS A 1 87 ? 10.710 5.333 0.727 1.00 97.31 87 LYS A O 1
ATOM 709 N N . ASP A 1 88 ? 8.751 4.254 0.548 1.00 98.50 88 ASP A N 1
ATOM 710 C CA . ASP A 1 88 ? 8.986 3.394 1.705 1.00 98.50 88 ASP A CA 1
ATOM 711 C C . ASP A 1 88 ? 10.201 2.483 1.467 1.00 98.50 88 ASP A C 1
ATOM 713 O O . ASP A 1 88 ? 10.389 1.964 0.366 1.00 98.50 88 ASP A O 1
ATOM 717 N N . GLY A 1 89 ? 11.017 2.275 2.505 1.00 97.31 89 GLY A N 1
ATOM 718 C CA . GLY A 1 89 ? 12.191 1.401 2.428 1.00 97.31 89 GLY A CA 1
ATOM 719 C C . GLY A 1 89 ? 11.851 -0.081 2.236 1.00 97.31 89 GLY A C 1
ATOM 720 O O . GLY A 1 89 ? 12.734 -0.872 1.923 1.00 97.31 89 GLY A O 1
ATOM 721 N N . ASN A 1 90 ? 10.589 -0.473 2.428 1.00 98.06 90 ASN A N 1
ATOM 722 C CA . ASN A 1 90 ? 10.096 -1.808 2.132 1.00 98.06 90 ASN A CA 1
ATOM 723 C C . ASN A 1 90 ? 9.298 -1.815 0.817 1.00 98.06 90 ASN A C 1
ATOM 725 O O . ASN A 1 90 ? 8.227 -1.211 0.712 1.00 98.06 90 ASN A O 1
ATOM 729 N N . ASP A 1 91 ? 9.778 -2.571 -0.171 1.00 98.38 91 ASP A N 1
ATOM 730 C CA . ASP A 1 91 ? 9.192 -2.582 -1.516 1.00 98.38 91 ASP A CA 1
ATOM 731 C C . ASP A 1 91 ? 7.737 -3.071 -1.548 1.00 98.38 91 ASP A C 1
ATOM 733 O O . ASP A 1 91 ? 6.967 -2.622 -2.396 1.00 98.38 91 ASP A O 1
ATOM 737 N N . TRP A 1 92 ? 7.316 -3.924 -0.604 1.00 98.12 92 TRP A N 1
ATOM 738 C CA . TRP A 1 92 ? 5.915 -4.344 -0.518 1.00 98.12 92 TRP A CA 1
ATOM 739 C C . TRP A 1 92 ? 4.980 -3.207 -0.102 1.00 98.12 92 TRP A C 1
ATOM 741 O O . TRP A 1 92 ? 3.838 -3.162 -0.559 1.00 98.12 92 TRP A O 1
ATOM 751 N N . VAL A 1 93 ? 5.445 -2.286 0.747 1.00 98.69 93 VAL A N 1
ATOM 752 C CA . VAL A 1 93 ? 4.669 -1.096 1.127 1.00 98.69 93 VAL A CA 1
ATOM 753 C C . VAL A 1 93 ? 4.518 -0.174 -0.081 1.00 98.69 93 VAL A C 1
ATOM 755 O O . VAL A 1 93 ? 3.406 0.252 -0.392 1.00 98.69 93 VAL A O 1
ATOM 758 N N . SER A 1 94 ? 5.613 0.066 -0.806 1.00 98.69 94 SER A N 1
ATOM 759 C CA . SER A 1 94 ? 5.601 0.873 -2.030 1.00 98.69 94 SER A CA 1
ATOM 760 C C . SER A 1 94 ? 4.720 0.243 -3.124 1.00 98.69 94 SER A C 1
ATOM 762 O O . SER A 1 94 ? 3.897 0.933 -3.726 1.00 98.69 94 SER A O 1
ATOM 764 N N . TYR A 1 95 ? 4.780 -1.081 -3.311 1.00 98.69 95 TYR A N 1
ATOM 765 C CA . TYR A 1 95 ? 3.868 -1.834 -4.184 1.00 98.69 95 TYR A CA 1
ATOM 766 C C . TYR A 1 95 ? 2.391 -1.594 -3.833 1.00 98.69 95 TYR A C 1
ATOM 768 O O . TYR A 1 95 ? 1.583 -1.259 -4.707 1.00 98.69 95 TYR A O 1
ATOM 776 N N . ASP A 1 96 ? 2.029 -1.740 -2.554 1.00 98.62 96 ASP A N 1
ATOM 777 C CA . ASP A 1 96 ? 0.649 -1.554 -2.101 1.00 98.62 96 ASP A CA 1
ATOM 778 C C . ASP A 1 96 ? 0.204 -0.086 -2.258 1.00 98.62 96 ASP A C 1
ATOM 780 O O . ASP A 1 96 ? -0.954 0.160 -2.605 1.00 98.62 96 ASP A O 1
ATOM 784 N N . ALA A 1 97 ? 1.114 0.884 -2.095 1.00 98.75 97 ALA A N 1
ATOM 785 C CA . ALA A 1 97 ? 0.843 2.309 -2.298 1.00 98.75 97 ALA A CA 1
ATOM 786 C C . ALA A 1 97 ? 0.549 2.641 -3.768 1.00 98.75 97 ALA A C 1
ATOM 788 O O . ALA A 1 97 ? -0.466 3.280 -4.059 1.00 98.75 97 ALA A O 1
ATOM 789 N N . ILE A 1 98 ? 1.360 2.139 -4.709 1.00 98.62 98 ILE A N 1
ATOM 790 C CA . ILE A 1 98 ? 1.109 2.279 -6.157 1.00 98.62 98 ILE A CA 1
ATOM 791 C C . ILE A 1 98 ? -0.275 1.719 -6.505 1.00 98.62 98 ILE A C 1
ATOM 793 O O . ILE A 1 98 ? -1.055 2.332 -7.244 1.00 98.62 98 ILE A O 1
ATOM 797 N N . TRP A 1 99 ? -0.622 0.560 -5.943 1.00 98.12 99 TRP A N 1
ATOM 798 C CA . TRP A 1 99 ? -1.921 -0.052 -6.189 1.00 98.12 99 TRP A CA 1
ATOM 799 C C . TRP A 1 99 ? -3.072 0.757 -5.572 1.00 98.12 99 TRP A C 1
ATOM 801 O O . TRP A 1 99 ? -4.097 0.966 -6.219 1.00 98.12 99 TRP A O 1
ATOM 811 N N . ALA A 1 100 ? -2.925 1.247 -4.342 1.00 98.25 100 ALA A N 1
ATOM 812 C CA . ALA A 1 100 ? -3.948 2.061 -3.695 1.00 98.25 100 ALA A CA 1
ATOM 813 C C . ALA A 1 100 ? -4.229 3.359 -4.473 1.00 98.25 100 ALA A C 1
ATOM 815 O O . ALA A 1 100 ? -5.394 3.672 -4.724 1.00 98.25 100 ALA A O 1
ATOM 816 N N . LEU A 1 101 ? -3.182 4.070 -4.912 1.00 98.31 101 LEU A N 1
ATOM 817 C CA . LEU A 1 101 ? -3.323 5.312 -5.679 1.00 98.31 101 LEU A CA 1
ATOM 818 C C . LEU A 1 101 ? -3.943 5.068 -7.060 1.00 98.31 101 LEU A C 1
ATOM 820 O O . LEU A 1 101 ? -4.871 5.776 -7.451 1.00 98.31 101 LEU A O 1
ATOM 824 N N . SER A 1 102 ? -3.473 4.049 -7.786 1.00 97.38 102 SER A N 1
ATOM 825 C CA . SER A 1 102 ? -4.003 3.717 -9.118 1.00 97.38 102 SER A CA 1
ATOM 826 C C . SER A 1 102 ? -5.462 3.272 -9.072 1.00 97.38 102 SER A C 1
ATOM 828 O O . SER A 1 102 ? -6.260 3.705 -9.900 1.00 97.38 102 SER A O 1
ATOM 830 N N . LYS A 1 103 ? -5.851 2.465 -8.074 1.00 96.38 103 LYS A N 1
ATOM 831 C CA . LYS A 1 103 ? -7.221 1.943 -7.952 1.00 96.38 103 LYS A CA 1
ATOM 832 C C . LYS A 1 103 ? -8.276 3.047 -7.846 1.00 96.38 103 LYS A C 1
ATOM 834 O O . LYS A 1 103 ? -9.409 2.831 -8.270 1.00 96.38 103 LYS A O 1
ATOM 839 N N . HIS A 1 104 ? -7.896 4.203 -7.304 1.00 93.50 104 HIS A N 1
ATOM 840 C CA . HIS A 1 104 ? -8.786 5.340 -7.059 1.00 93.50 104 HIS A CA 1
ATOM 841 C C . HIS A 1 104 ? -8.471 6.560 -7.932 1.00 93.50 104 HIS A C 1
ATOM 843 O O . HIS A 1 104 ? -9.010 7.633 -7.678 1.00 93.50 104 HIS A O 1
ATOM 849 N N . SER A 1 105 ? -7.634 6.404 -8.969 1.00 95.12 105 SER A N 1
ATOM 850 C CA . SER A 1 105 ? -7.228 7.492 -9.878 1.00 95.12 105 SER A CA 1
ATOM 851 C C . SER A 1 105 ? -6.632 8.707 -9.147 1.00 95.12 105 SER A C 1
ATOM 853 O O . SER A 1 105 ? -6.946 9.851 -9.460 1.00 95.12 105 SER A O 1
ATOM 855 N N . LEU A 1 106 ? -5.788 8.457 -8.139 1.00 96.44 106 LEU A N 1
ATOM 856 C CA . LEU A 1 106 ? -5.189 9.487 -7.271 1.00 96.44 106 LEU A CA 1
ATOM 857 C C . LEU A 1 106 ? -3.719 9.804 -7.601 1.00 96.44 106 LEU A C 1
ATOM 859 O O . LEU A 1 106 ? -3.067 10.542 -6.864 1.00 96.44 106 LEU A O 1
ATOM 863 N N . ILE A 1 107 ? -3.192 9.229 -8.682 1.00 97.00 107 ILE A N 1
ATOM 864 C CA . ILE A 1 107 ? -1.824 9.462 -9.156 1.00 97.00 107 ILE A CA 1
ATOM 865 C C . ILE A 1 107 ? -1.763 10.838 -9.822 1.00 97.00 107 ILE A C 1
ATOM 867 O O . ILE A 1 107 ? -2.495 11.092 -10.776 1.00 97.00 107 ILE A O 1
ATOM 871 N N . ASN A 1 108 ? -0.879 11.709 -9.335 1.00 95.56 108 ASN A N 1
ATOM 872 C CA . ASN A 1 108 ? -0.567 12.984 -9.982 1.00 95.56 108 ASN A CA 1
ATOM 873 C C . ASN A 1 108 ? 0.713 12.886 -10.841 1.00 95.56 108 ASN A C 1
ATOM 875 O O . ASN A 1 108 ? 1.353 11.840 -10.923 1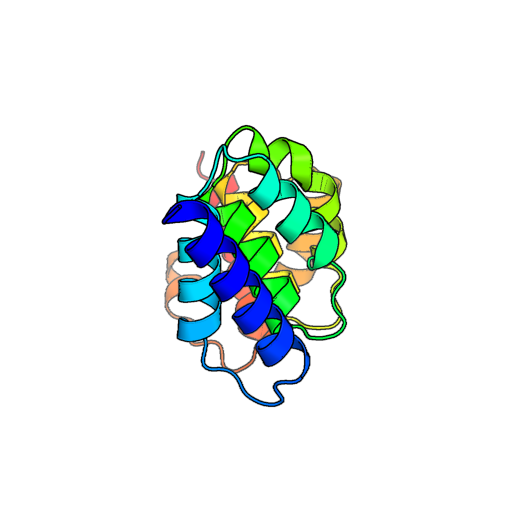.00 95.56 108 ASN A O 1
ATOM 879 N N . GLU A 1 109 ? 1.125 13.990 -11.466 1.00 94.31 109 GLU A N 1
ATOM 880 C CA . GLU A 1 109 ? 2.316 14.009 -12.328 1.00 94.31 109 GLU A CA 1
ATOM 881 C C . GLU A 1 109 ? 3.639 13.743 -11.588 1.00 94.31 109 GLU A C 1
ATOM 883 O O . GLU A 1 109 ? 4.564 13.171 -12.164 1.00 94.31 109 GLU A O 1
ATOM 888 N N . ALA A 1 110 ? 3.757 14.126 -10.314 1.00 95.25 110 ALA A N 1
ATOM 889 C CA . ALA A 1 110 ? 4.949 13.825 -9.520 1.00 95.25 110 ALA A CA 1
ATOM 890 C C . ALA A 1 110 ? 5.021 12.330 -9.172 1.00 95.25 110 ALA A C 1
ATOM 892 O O . ALA A 1 110 ? 6.082 11.717 -9.304 1.00 95.25 110 ALA A O 1
ATOM 893 N N . ASP A 1 111 ? 3.883 11.737 -8.807 1.00 97.25 111 ASP A N 1
ATOM 894 C CA . ASP A 1 111 ? 3.743 10.298 -8.570 1.00 97.25 111 ASP A CA 1
ATOM 895 C C . ASP A 1 111 ? 4.080 9.519 -9.840 1.00 97.25 111 ASP A C 1
ATOM 897 O O . ASP A 1 111 ? 4.827 8.545 -9.798 1.00 97.25 111 ASP A O 1
ATOM 901 N N . LYS A 1 112 ? 3.573 9.982 -10.988 1.00 96.50 112 LYS A N 1
ATOM 902 C CA . LYS A 1 112 ? 3.789 9.356 -12.293 1.00 96.50 112 LYS A CA 1
ATOM 903 C C . LYS A 1 112 ? 5.268 9.269 -12.653 1.00 96.50 112 LYS A C 1
ATOM 905 O O . LYS A 1 112 ? 5.689 8.213 -13.111 1.00 96.50 112 LYS A O 1
ATOM 910 N N . LYS A 1 113 ? 6.055 10.322 -12.407 1.00 96.44 113 LYS A N 1
ATOM 911 C CA . LYS A 1 113 ? 7.513 10.304 -12.629 1.00 96.44 113 LYS A CA 1
ATOM 912 C C . LYS A 1 113 ? 8.200 9.234 -11.781 1.00 96.44 113 LYS A C 1
ATOM 914 O O . LYS A 1 113 ? 8.935 8.413 -12.308 1.00 96.44 113 LYS A O 1
ATOM 919 N N . LEU A 1 114 ? 7.884 9.180 -10.488 1.00 97.31 114 LEU A N 1
ATOM 920 C CA . LEU A 1 114 ? 8.447 8.164 -9.595 1.00 97.31 114 LEU A CA 1
ATOM 921 C C . LEU A 1 114 ? 8.029 6.737 -9.999 1.00 97.31 114 LEU A C 1
ATOM 923 O O . LEU A 1 114 ? 8.833 5.811 -9.968 1.00 97.31 114 LEU A O 1
ATOM 927 N N . ILE A 1 115 ? 6.773 6.553 -10.410 1.00 97.94 115 ILE A N 1
ATOM 928 C CA . ILE A 1 115 ? 6.265 5.268 -10.905 1.00 97.94 115 ILE A CA 1
ATOM 929 C C . ILE A 1 115 ? 6.950 4.883 -12.227 1.00 97.94 115 ILE A C 1
ATOM 931 O O . ILE A 1 115 ? 7.245 3.709 -12.432 1.00 97.94 115 ILE A O 1
ATOM 935 N N . GLN A 1 116 ? 7.251 5.841 -13.109 1.00 97.69 116 GLN A N 1
ATOM 936 C CA . GLN A 1 116 ? 8.049 5.602 -14.319 1.00 97.69 116 GLN A CA 1
ATOM 937 C C . GLN A 1 116 ? 9.456 5.110 -13.980 1.00 97.69 116 GLN A C 1
ATOM 939 O O . GLN A 1 116 ? 9.903 4.139 -14.590 1.00 97.69 116 GLN A O 1
ATOM 944 N N . ASP A 1 117 ? 10.103 5.699 -12.973 1.00 97.75 117 ASP A N 1
ATOM 945 C CA . ASP A 1 117 ? 11.424 5.256 -12.524 1.00 97.75 117 ASP A CA 1
ATOM 946 C C . ASP A 1 117 ? 11.384 3.789 -12.063 1.00 97.75 117 ASP A C 1
ATOM 948 O O . ASP A 1 117 ? 12.192 2.979 -12.526 1.00 97.75 117 ASP A O 1
ATOM 952 N N . PHE A 1 118 ? 10.392 3.404 -11.247 1.00 98.12 118 PHE A N 1
ATOM 953 C CA . PHE A 1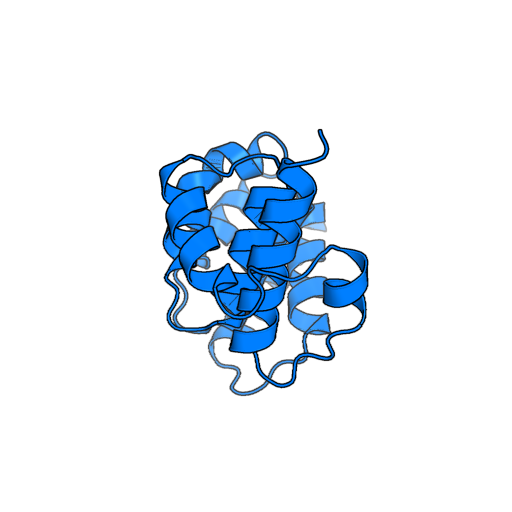 118 ? 10.191 2.005 -10.833 1.00 98.12 118 PHE A CA 1
ATOM 954 C C . PHE A 1 118 ? 9.880 1.064 -12.004 1.00 98.12 118 PHE A C 1
ATOM 956 O O . PHE A 1 118 ? 10.304 -0.088 -12.003 1.00 98.12 118 PHE A O 1
ATOM 963 N N . ALA A 1 119 ? 9.146 1.533 -13.014 1.00 97.94 119 ALA A N 1
ATOM 964 C CA . ALA A 1 119 ? 8.762 0.734 -14.175 1.00 97.94 119 ALA A CA 1
ATOM 965 C C . ALA A 1 119 ? 9.905 0.512 -15.182 1.00 97.94 119 ALA A C 1
ATOM 967 O O . ALA A 1 119 ? 9.738 -0.280 -16.110 1.00 97.94 119 ALA A O 1
ATOM 968 N N . THR A 1 120 ? 11.055 1.178 -15.015 1.00 97.88 120 THR A N 1
ATOM 969 C CA . THR A 1 120 ? 12.206 1.107 -15.935 1.00 97.88 120 THR A CA 1
ATOM 970 C C . THR A 1 120 ? 12.587 -0.319 -16.360 1.00 97.88 120 THR A C 1
ATOM 972 O O . THR A 1 120 ? 12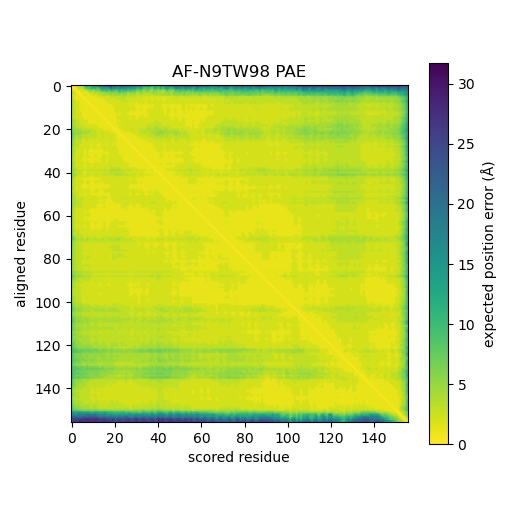.784 -0.518 -17.560 1.00 97.88 120 THR A O 1
ATOM 975 N N . PRO A 1 121 ? 12.642 -1.331 -15.467 1.00 97.62 121 PRO A N 1
ATOM 976 C CA . PRO A 1 121 ? 12.989 -2.701 -15.860 1.00 97.62 121 PRO A CA 1
ATOM 977 C C . PRO A 1 121 ? 12.022 -3.337 -16.869 1.00 97.62 121 PRO A C 1
ATOM 979 O O . PRO A 1 121 ? 12.404 -4.253 -17.587 1.00 97.62 121 PRO A O 1
ATOM 982 N N . TYR A 1 122 ? 10.783 -2.844 -16.947 1.00 96.81 122 TYR A N 1
ATOM 983 C CA . TYR A 1 122 ? 9.718 -3.390 -17.791 1.00 96.81 122 TYR A CA 1
ATOM 984 C C . TYR A 1 122 ? 9.163 -2.363 -18.789 1.00 96.81 122 TYR A C 1
ATOM 986 O O . TYR A 1 122 ? 8.069 -2.529 -19.328 1.00 96.81 122 TYR A O 1
ATOM 994 N N . LYS A 1 123 ? 9.906 -1.279 -19.046 1.00 94.19 123 LYS A N 1
ATOM 995 C CA . LYS A 1 123 ? 9.435 -0.127 -19.831 1.00 94.19 123 LYS A CA 1
ATOM 996 C C . LYS A 1 123 ? 9.122 -0.427 -21.299 1.00 94.19 123 LYS A C 1
ATOM 998 O O . LYS A 1 123 ? 8.379 0.343 -21.897 1.00 94.19 123 LYS A O 1
ATOM 1003 N N . GLU A 1 124 ? 9.672 -1.500 -21.862 1.00 94.31 124 GLU A N 1
ATOM 1004 C CA . GLU A 1 124 ? 9.435 -1.906 -23.256 1.00 94.31 124 GLU A CA 1
ATOM 1005 C C . GLU A 1 124 ? 8.319 -2.954 -23.368 1.00 94.31 124 GLU A C 1
ATOM 1007 O O . GLU A 1 124 ? 7.863 -3.251 -24.464 1.00 94.31 124 GLU A O 1
ATOM 1012 N N . LEU A 1 125 ? 7.847 -3.488 -22.235 1.00 95.88 125 LEU A N 1
ATOM 1013 C CA . LEU A 1 125 ? 6.857 -4.556 -22.221 1.00 95.88 125 LEU A CA 1
ATOM 1014 C C . LEU A 1 125 ? 5.437 -3.999 -22.352 1.00 95.88 125 LEU A C 1
ATOM 1016 O O . LEU A 1 125 ? 5.081 -2.952 -21.784 1.00 95.88 125 LEU A O 1
ATOM 1020 N N . ASN A 1 126 ? 4.612 -4.720 -23.102 1.00 94.69 126 ASN A N 1
ATOM 1021 C CA . ASN A 1 126 ? 3.178 -4.498 -23.210 1.00 94.69 126 ASN A CA 1
ATOM 1022 C C . ASN A 1 126 ? 2.409 -5.227 -22.082 1.00 94.69 126 ASN A C 1
ATOM 1024 O O . ASN A 1 126 ? 2.992 -5.903 -21.236 1.00 94.69 126 ASN A O 1
ATOM 1028 N N . MET A 1 127 ? 1.082 -5.065 -22.024 1.00 94.56 127 MET A N 1
ATOM 1029 C CA . MET A 1 127 ? 0.267 -5.657 -20.950 1.00 94.56 127 MET A CA 1
ATOM 1030 C C . MET A 1 127 ? 0.202 -7.186 -20.961 1.00 94.56 127 MET A C 1
ATOM 1032 O O . MET A 1 127 ? -0.025 -7.770 -19.905 1.00 94.56 127 MET A O 1
ATOM 1036 N N . GLU A 1 128 ? 0.334 -7.825 -22.119 1.00 94.75 128 GLU A N 1
ATOM 1037 C CA . GLU A 1 128 ? 0.370 -9.283 -22.244 1.00 94.75 128 GLU A CA 1
ATOM 1038 C C . GLU A 1 128 ? 1.706 -9.813 -21.720 1.00 94.75 128 GLU A C 1
ATOM 1040 O O . GLU A 1 128 ? 1.721 -10.597 -20.778 1.00 94.75 128 GLU A O 1
ATOM 1045 N N . GLU A 1 129 ? 2.817 -9.246 -22.193 1.00 96.56 129 GLU A N 1
ATOM 1046 C CA . GLU A 1 129 ? 4.166 -9.606 -21.739 1.00 96.56 129 GLU A CA 1
ATOM 1047 C C . GLU A 1 129 ? 4.344 -9.390 -20.230 1.00 96.56 129 GLU A C 1
ATOM 1049 O O . GLU A 1 129 ? 4.911 -10.233 -19.540 1.00 96.56 129 GLU A O 1
ATOM 1054 N N . LEU A 1 130 ? 3.812 -8.288 -19.683 1.00 96.38 130 LEU A N 1
ATOM 1055 C CA . LEU A 1 130 ? 3.830 -8.027 -18.242 1.00 96.38 130 LEU A CA 1
ATOM 1056 C C . LEU A 1 130 ? 3.111 -9.121 -17.445 1.00 96.38 130 LEU A C 1
ATOM 1058 O O . LEU A 1 130 ? 3.564 -9.471 -16.354 1.00 96.38 130 LEU A O 1
ATOM 1062 N N . ARG A 1 131 ? 1.995 -9.666 -17.949 1.00 93.75 131 ARG A N 1
ATOM 1063 C CA . ARG A 1 131 ? 1.226 -10.703 -17.236 1.00 93.75 131 ARG A CA 1
ATOM 1064 C C . ARG A 1 131 ? 2.033 -11.982 -17.067 1.00 93.75 131 ARG A C 1
ATOM 1066 O O . ARG A 1 131 ? 1.963 -12.557 -15.981 1.00 93.75 131 ARG A O 1
ATOM 1073 N N . ASP A 1 132 ? 2.836 -12.331 -18.064 1.00 96.00 132 ASP A N 1
ATOM 1074 C CA . ASP A 1 132 ? 3.631 -13.562 -18.097 1.00 96.00 132 ASP A CA 1
ATOM 1075 C C . ASP A 1 132 ? 4.885 -13.503 -17.212 1.00 96.00 132 ASP A C 1
ATOM 1077 O O . ASP A 1 132 ? 5.461 -14.535 -16.860 1.00 96.00 132 ASP A O 1
ATOM 1081 N N . ILE A 1 133 ? 5.287 -12.308 -16.770 1.00 95.69 133 ILE A N 1
ATOM 1082 C CA . ILE A 1 133 ? 6.373 -12.156 -15.797 1.00 95.69 133 ILE A CA 1
ATOM 1083 C C . ILE A 1 133 ? 5.973 -12.809 -14.478 1.00 95.69 133 ILE A C 1
ATOM 1085 O O . ILE A 1 133 ? 4.963 -12.432 -13.874 1.00 95.69 133 ILE A O 1
ATOM 1089 N N . SER A 1 134 ? 6.834 -13.696 -13.987 1.00 95.88 134 SER A N 1
ATOM 1090 C CA . SER A 1 134 ? 6.778 -14.265 -12.640 1.00 95.88 134 SER A CA 1
ATOM 1091 C C . SER A 1 134 ? 7.791 -13.543 -11.743 1.00 95.88 134 SER A C 1
ATOM 1093 O O . SER A 1 134 ? 8.979 -13.834 -11.838 1.00 95.88 134 SER A O 1
ATOM 1095 N N . PRO A 1 135 ? 7.372 -12.565 -10.916 1.00 96.56 135 PRO A N 1
ATOM 1096 C CA . PRO A 1 135 ? 8.298 -11.801 -10.087 1.00 96.56 135 PRO A CA 1
ATOM 1097 C C . PRO A 1 135 ? 8.820 -12.656 -8.927 1.00 96.56 135 PRO A C 1
ATOM 1099 O O . PRO A 1 135 ? 8.045 -13.377 -8.291 1.00 96.56 135 PRO A O 1
ATOM 1102 N N . GLU A 1 136 ? 10.110 -12.539 -8.619 1.00 95.56 136 GLU A N 1
ATOM 1103 C CA . GLU A 1 136 ? 10.765 -13.341 -7.577 1.00 95.56 136 GLU A CA 1
ATOM 1104 C C . GLU A 1 136 ? 10.930 -12.559 -6.270 1.00 95.56 136 GLU A C 1
ATOM 1106 O O . GLU A 1 136 ? 10.816 -13.118 -5.179 1.00 95.56 136 GLU A O 1
ATOM 1111 N N . THR A 1 137 ? 11.150 -11.247 -6.367 1.00 97.25 137 THR A N 1
ATOM 1112 C CA . THR A 1 137 ? 11.395 -10.373 -5.216 1.00 97.25 137 THR A CA 1
ATOM 1113 C C . THR A 1 137 ? 10.305 -9.318 -5.040 1.00 97.25 137 THR A C 1
ATOM 1115 O O . THR A 1 137 ? 9.572 -8.973 -5.967 1.00 97.25 137 THR A O 1
ATOM 1118 N N . ALA A 1 138 ? 10.213 -8.744 -3.837 1.00 97.00 138 ALA A N 1
ATOM 1119 C CA . ALA A 1 138 ? 9.301 -7.632 -3.549 1.00 97.00 138 ALA A CA 1
ATOM 1120 C C . ALA A 1 138 ? 9.525 -6.430 -4.490 1.00 97.00 138 ALA A C 1
ATOM 1122 O O . ALA A 1 138 ? 8.566 -5.799 -4.938 1.00 97.00 138 ALA A O 1
ATOM 1123 N N . ASN A 1 139 ? 10.788 -6.155 -4.829 1.00 98.19 139 ASN A N 1
ATOM 1124 C CA . ASN A 1 139 ? 11.170 -5.139 -5.803 1.00 98.19 139 ASN A CA 1
ATOM 1125 C C . ASN A 1 139 ? 10.613 -5.452 -7.201 1.00 98.19 139 ASN A C 1
ATOM 1127 O O . ASN A 1 139 ? 10.057 -4.563 -7.843 1.00 98.19 139 ASN A O 1
ATOM 1131 N N . ASP A 1 140 ? 10.683 -6.707 -7.651 1.00 98.06 140 ASP A N 1
ATOM 1132 C CA . ASP A 1 140 ? 10.139 -7.113 -8.955 1.00 98.06 140 ASP A CA 1
ATOM 1133 C C . ASP A 1 140 ? 8.619 -6.936 -8.997 1.00 98.06 140 ASP A C 1
ATOM 1135 O O . ASP A 1 140 ? 8.079 -6.393 -9.963 1.00 98.06 140 ASP A O 1
ATOM 1139 N N . TYR A 1 141 ? 7.921 -7.309 -7.916 1.00 98.25 141 TYR A N 1
ATOM 1140 C CA . TYR A 1 141 ? 6.486 -7.052 -7.784 1.00 98.25 141 TYR A CA 1
ATOM 1141 C C . TYR A 1 141 ? 6.171 -5.554 -7.878 1.00 98.25 141 TYR A C 1
ATOM 1143 O O . TYR A 1 141 ? 5.263 -5.177 -8.627 1.00 98.25 141 TYR A O 1
ATOM 1151 N N . ARG A 1 142 ? 6.914 -4.690 -7.165 1.00 98.50 142 ARG A N 1
ATOM 1152 C CA . ARG A 1 142 ? 6.761 -3.224 -7.252 1.00 98.50 142 ARG A CA 1
ATOM 1153 C C . ARG A 1 142 ? 6.952 -2.729 -8.681 1.00 98.50 142 ARG A C 1
ATOM 1155 O O . ARG A 1 142 ? 6.087 -2.020 -9.194 1.00 98.50 142 ARG A O 1
ATOM 1162 N N . ASN A 1 143 ? 8.048 -3.114 -9.322 1.00 98.56 143 ASN A N 1
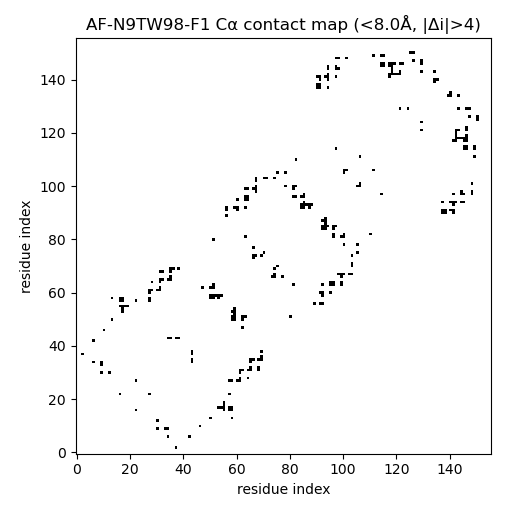ATOM 1163 C CA . ASN A 1 143 ? 8.404 -2.641 -10.657 1.00 98.56 143 ASN A CA 1
ATOM 1164 C C . ASN A 1 143 ? 7.371 -3.103 -11.694 1.00 98.56 143 ASN A C 1
ATOM 1166 O O . ASN A 1 143 ? 6.940 -2.315 -12.539 1.00 98.56 143 ASN A O 1
ATOM 1170 N N . LYS A 1 144 ? 6.885 -4.349 -11.581 1.00 98.19 144 LYS A N 1
ATOM 1171 C CA . LYS A 1 144 ? 5.829 -4.889 -12.447 1.00 98.19 144 LYS A CA 1
ATOM 1172 C C . LYS A 1 144 ? 4.533 -4.110 -12.257 1.00 98.19 144 LYS A C 1
ATOM 1174 O O . LYS A 1 144 ? 3.933 -3.676 -13.236 1.00 98.19 144 LYS A O 1
ATOM 1179 N N . LYS A 1 145 ? 4.123 -3.859 -11.008 1.00 98.12 145 LYS A N 1
ATOM 1180 C CA . LYS A 1 145 ? 2.918 -3.067 -10.710 1.00 98.12 145 LYS A CA 1
ATOM 1181 C C . LYS A 1 145 ? 3.009 -1.650 -11.262 1.00 98.12 145 LYS A C 1
ATOM 1183 O O . LYS A 1 145 ? 2.024 -1.145 -11.794 1.00 98.12 145 LYS A O 1
ATOM 1188 N N . ALA A 1 146 ? 4.173 -1.019 -11.138 1.00 98.31 146 ALA A N 1
ATOM 1189 C CA . ALA A 1 146 ? 4.422 0.306 -11.684 1.00 98.31 146 ALA A CA 1
ATOM 1190 C C . ALA A 1 146 ? 4.216 0.329 -13.207 1.00 98.31 146 ALA A C 1
ATOM 1192 O O . ALA A 1 146 ? 3.477 1.171 -13.720 1.00 98.31 146 ALA A O 1
ATOM 1193 N N . ALA A 1 147 ? 4.789 -0.647 -13.917 1.00 98.06 147 ALA A N 1
ATOM 1194 C CA . ALA A 1 147 ? 4.622 -0.786 -15.360 1.00 98.06 147 ALA A CA 1
ATOM 1195 C C . ALA A 1 147 ? 3.156 -1.035 -15.756 1.00 98.06 147 ALA A C 1
ATOM 1197 O O . ALA A 1 147 ? 2.633 -0.336 -16.623 1.00 98.06 147 ALA A O 1
ATOM 1198 N N . GLU A 1 148 ? 2.460 -1.952 -15.075 1.00 97.31 148 GLU A N 1
ATOM 1199 C CA . GLU A 1 148 ? 1.035 -2.228 -15.307 1.00 97.31 148 GLU A CA 1
ATOM 1200 C C . GLU A 1 148 ? 0.179 -0.960 -15.173 1.00 97.31 148 GLU A C 1
ATOM 1202 O O . GLU A 1 148 ? -0.632 -0.655 -16.048 1.00 97.31 148 GLU A O 1
ATOM 1207 N N . VAL A 1 149 ? 0.386 -0.179 -14.108 1.00 96.44 149 VAL A N 1
ATOM 1208 C CA . VAL A 1 149 ? -0.366 1.060 -13.863 1.00 96.44 149 VAL A CA 1
ATOM 1209 C C . VAL A 1 149 ? -0.160 2.080 -14.984 1.00 96.44 149 VAL A C 1
ATOM 1211 O O . VAL A 1 149 ? -1.124 2.704 -15.428 1.00 96.44 149 VAL A O 1
ATOM 1214 N N . LEU A 1 150 ? 1.066 2.236 -15.489 1.00 95.00 150 LEU A N 1
ATOM 1215 C CA . LEU A 1 150 ? 1.349 3.174 -16.580 1.00 95.00 150 LEU A CA 1
ATOM 1216 C C . LEU A 1 150 ? 0.700 2.752 -17.904 1.00 95.00 150 LEU A C 1
ATOM 1218 O O . LEU A 1 150 ? 0.290 3.610 -18.689 1.00 95.00 150 LEU A O 1
ATOM 1222 N N . ARG A 1 151 ? 0.572 1.446 -18.153 1.00 92.62 151 ARG A N 1
ATOM 1223 C CA . ARG A 1 151 ? -0.091 0.918 -19.353 1.00 92.62 151 ARG A CA 1
ATOM 1224 C C . ARG A 1 151 ? -1.604 1.044 -19.292 1.00 92.62 151 ARG A C 1
ATOM 1226 O O . ARG A 1 151 ? -2.209 1.413 -20.293 1.00 92.62 151 ARG A O 1
ATOM 1233 N N . MET A 1 152 ? -2.208 0.8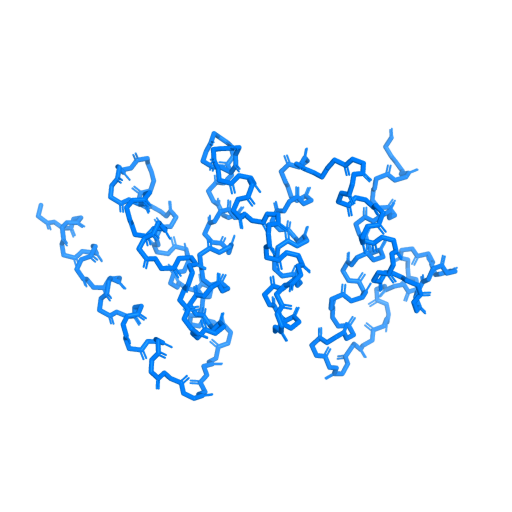08 -18.128 1.00 85.44 152 MET A N 1
ATOM 1234 C CA . MET A 1 152 ? -3.652 0.990 -17.945 1.00 85.44 152 MET A CA 1
ATOM 1235 C C . MET A 1 152 ? -4.075 2.446 -18.186 1.00 85.44 152 MET A C 1
ATOM 1237 O O . MET A 1 152 ? -5.119 2.682 -18.783 1.00 85.44 152 MET A O 1
ATOM 1241 N N . SER A 1 153 ? -3.234 3.410 -17.804 1.00 69.94 153 SER A N 1
ATOM 1242 C CA . SER A 1 153 ? -3.480 4.842 -18.030 1.00 69.94 153 SER A CA 1
ATOM 1243 C C . SER A 1 153 ? -3.240 5.313 -19.471 1.00 69.94 153 SER A C 1
ATOM 1245 O O . SER A 1 153 ? -3.540 6.461 -19.775 1.00 69.94 153 SER A O 1
ATOM 1247 N N . SER A 1 154 ? -2.664 4.476 -20.343 1.00 60.72 154 SER A N 1
ATOM 1248 C CA . SER A 1 154 ? -2.356 4.827 -21.744 1.00 60.72 154 SER A CA 1
ATOM 1249 C C . SER A 1 154 ? -3.398 4.303 -22.745 1.00 60.72 154 SER A C 1
ATOM 1251 O O . SER A 1 154 ? -3.296 4.597 -23.932 1.00 60.72 154 SER A O 1
ATOM 1253 N N . GLY A 1 155 ? -4.361 3.494 -22.284 1.00 50.94 155 GLY A N 1
ATOM 1254 C CA . GLY A 1 155 ? -5.420 2.887 -23.103 1.00 50.94 155 GLY A CA 1
ATOM 1255 C C . GLY A 1 155 ? -6.832 3.412 -22.812 1.00 50.94 155 GLY A C 1
ATOM 1256 O O . GLY A 1 155 ? -7.796 2.768 -23.222 1.00 50.94 155 GLY A O 1
ATOM 1257 N N . ALA A 1 156 ? -6.945 4.523 -22.079 1.00 42.47 156 ALA A N 1
ATOM 1258 C CA . ALA A 1 156 ? -8.183 5.257 -21.803 1.00 42.47 156 ALA A CA 1
ATOM 1259 C C . ALA A 1 156 ? -8.134 6.620 -22.502 1.00 42.47 156 ALA A C 1
ATOM 1261 O O . ALA A 1 156 ? -9.204 7.070 -22.964 1.00 42.47 156 ALA A O 1
#

Radius of gyration: 15.95 Å; Cα contacts (8 Å, |Δi|>4): 173; chains: 1; bounding box: 34×28×45 Å

Secondary structure (DSSP, 8-state):
-HHHHHHHHHHHHHHHHHT-S---HHHHHHHHHHHHTTTTSTHHHHHHHHHTT-SSHHHHHHHHHHHHHH-HHHHHHTHHHHHHGGG-SSHHHHHHHHHHHHHTT---HHHHHHHHHHHGGGTT--HHHHHH----SHHHHHHHHHHHHHHHTT--

Organism: NCBI:txid1268237